Protein AF-A0A357Y2K6-F1 (afdb_monomer_lite)

Sequence (60 aa):
MEKIYTEDIETLEDLLDIPISTPKDSKNYRIRDVIAYCEAKGISTEDITDEELKKFEIAS

pLDDT: mean 76.76, std 14.17, range [49.91, 94.62]

Secondary structure (DSSP, 8-state):
-----GGG--STTTTTSS-----TT--EE-HHHHHHHHHHHT--TTS--HHHHGGGEE--

Foldseek 3Di:
DDDDDPVNCPDPVVVVPPPPPCPPPPFDFPVVVLVVVCVVVVHDSVPDDPVRRVVRTDDD

Radius of gyration: 16.69 Å; chains: 1; bounding box: 42×31×33 Å

Structure (mmCIF, N/CA/C/O backbone):
data_AF-A0A357Y2K6-F1
#
_entry.id   AF-A0A357Y2K6-F1
#
loop_
_atom_site.group_PDB
_atom_site.id
_atom_site.type_symbol
_atom_site.label_atom_id
_atom_site.label_alt_id
_atom_site.label_comp_id
_atom_site.label_asym_id
_atom_site.label_entity_id
_atom_site.label_seq_id
_atom_site.pdbx_PDB_ins_code
_atom_site.Cartn_x
_atom_site.Cartn_y
_atom_site.Cartn_z
_atom_site.occupancy
_atom_site.B_iso_or_equiv
_atom_site.auth_seq_id
_atom_site.auth_comp_id
_atom_site.auth_asym_id
_atom_site.auth_atom_id
_atom_site.pdbx_PDB_model_num
ATOM 1 N N . MET A 1 1 ? 29.693 3.387 -8.643 1.00 49.91 1 MET A N 1
ATOM 2 C CA . MET A 1 1 ? 28.385 4.059 -8.755 1.00 49.91 1 MET A CA 1
ATOM 3 C C . MET A 1 1 ? 28.671 5.490 -9.140 1.00 49.91 1 MET A C 1
ATOM 5 O O . MET A 1 1 ? 29.139 6.242 -8.291 1.00 49.91 1 MET A O 1
ATOM 9 N N . GLU A 1 2 ? 28.513 5.819 -10.419 1.00 56.69 2 GLU A N 1
ATOM 10 C CA . GLU A 1 2 ? 28.472 7.218 -10.848 1.00 56.69 2 GLU A CA 1
ATOM 11 C C . GLU A 1 2 ? 27.237 7.876 -10.233 1.00 56.69 2 GLU A C 1
ATOM 13 O O . GLU A 1 2 ? 26.176 7.257 -10.138 1.00 56.69 2 GLU A O 1
ATOM 18 N N . LYS A 1 3 ? 27.412 9.091 -9.712 1.00 55.91 3 LYS A N 1
ATOM 19 C CA . LYS A 1 3 ? 26.315 9.888 -9.170 1.00 55.91 3 LYS A CA 1
ATOM 20 C C . LYS A 1 3 ? 25.742 10.685 -10.333 1.00 55.91 3 LYS A C 1
ATOM 22 O O . LYS A 1 3 ? 26.457 11.511 -10.884 1.00 55.91 3 LYS A O 1
ATOM 27 N N . ILE A 1 4 ? 24.500 10.402 -10.700 1.00 60.56 4 ILE A N 1
ATOM 28 C CA . ILE A 1 4 ? 23.758 11.164 -11.707 1.00 60.56 4 ILE A CA 1
ATOM 29 C C . ILE A 1 4 ? 23.118 12.344 -10.977 1.00 60.56 4 ILE A C 1
ATOM 31 O O . ILE A 1 4 ? 22.426 12.135 -9.974 1.00 60.56 4 ILE A O 1
ATOM 35 N N . TYR A 1 5 ? 23.392 13.568 -11.424 1.00 61.53 5 TYR A N 1
ATOM 36 C CA . TYR A 1 5 ? 22.800 14.771 -10.853 1.00 61.53 5 TYR A CA 1
ATOM 37 C C . TYR A 1 5 ? 21.550 15.146 -11.655 1.00 61.53 5 TYR A C 1
ATOM 39 O O . TYR A 1 5 ? 21.479 14.946 -12.861 1.00 61.53 5 TYR A O 1
ATOM 47 N N . THR A 1 6 ? 20.525 15.684 -10.990 1.00 61.59 6 THR A N 1
ATOM 48 C CA . THR A 1 6 ? 19.250 16.063 -11.637 1.00 61.59 6 THR A CA 1
ATOM 49 C C . THR A 1 6 ? 19.398 17.165 -12.686 1.00 61.59 6 THR A C 1
ATOM 51 O O . THR A 1 6 ? 18.501 17.369 -13.492 1.00 61.59 6 THR A O 1
ATOM 54 N N . GLU A 1 7 ? 20.519 17.878 -12.651 1.00 65.38 7 GLU A N 1
ATOM 55 C CA . GLU A 1 7 ? 20.934 18.895 -13.617 1.00 65.38 7 GLU A CA 1
ATOM 56 C C . GLU A 1 7 ? 21.494 18.307 -14.927 1.00 65.38 7 GLU A C 1
ATOM 58 O O . GLU A 1 7 ? 21.582 19.042 -15.903 1.00 65.38 7 GLU A O 1
ATOM 63 N N . ASP A 1 8 ? 21.770 16.997 -14.981 1.00 64.12 8 ASP A N 1
ATOM 64 C CA . ASP A 1 8 ? 22.220 16.277 -16.186 1.00 64.12 8 ASP A CA 1
ATOM 65 C C . ASP A 1 8 ? 21.061 15.617 -16.971 1.00 64.12 8 ASP A C 1
ATOM 67 O O . ASP A 1 8 ? 21.290 14.944 -17.973 1.00 64.12 8 ASP A O 1
ATOM 71 N N . ILE A 1 9 ? 19.812 15.758 -16.507 1.00 65.00 9 ILE A N 1
ATOM 72 C CA . ILE A 1 9 ? 18.621 15.166 -17.137 1.00 65.00 9 ILE A CA 1
ATOM 73 C C . ILE A 1 9 ? 17.940 16.253 -17.970 1.00 65.00 9 ILE A C 1
ATOM 75 O O . ILE A 1 9 ? 17.121 17.020 -17.461 1.00 65.00 9 ILE A O 1
ATOM 79 N N . GLU A 1 10 ? 18.297 16.341 -19.248 1.00 71.19 10 GLU A N 1
ATOM 80 C CA . GLU A 1 10 ? 17.765 17.367 -20.152 1.00 71.19 10 GLU A CA 1
ATOM 81 C C . GLU A 1 10 ? 16.500 16.897 -20.883 1.00 71.19 10 GLU A C 1
ATOM 83 O O . GLU A 1 10 ? 15.640 17.709 -21.240 1.00 71.19 10 GLU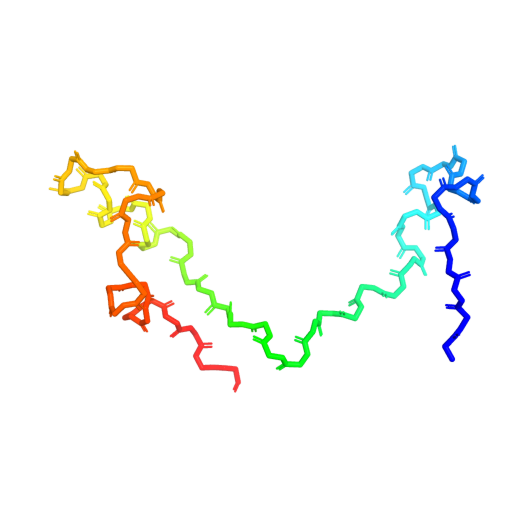 A O 1
ATOM 88 N N . THR A 1 11 ? 16.350 15.585 -21.081 1.00 71.81 11 THR A N 1
ATOM 89 C CA . THR A 1 11 ? 15.262 14.991 -21.860 1.00 71.81 11 THR A CA 1
ATOM 90 C C . THR A 1 11 ? 14.584 13.819 -21.144 1.00 71.81 11 THR A C 1
ATOM 92 O O . THR A 1 11 ? 15.109 13.212 -20.213 1.00 71.81 11 THR A O 1
ATOM 95 N N . LEU A 1 12 ? 13.369 13.475 -21.591 1.00 70.50 12 LEU A N 1
ATOM 96 C CA . LEU A 1 12 ? 12.651 12.289 -21.102 1.00 70.50 12 LEU A CA 1
ATOM 97 C C . LEU A 1 12 ? 13.354 10.974 -21.480 1.00 70.50 12 LEU A C 1
ATOM 99 O O . LEU A 1 12 ? 13.108 9.959 -20.832 1.00 70.50 12 LEU A O 1
ATOM 103 N N . GLU A 1 13 ? 14.193 10.981 -22.517 1.00 71.06 13 GLU A N 1
ATOM 104 C CA . GLU A 1 13 ? 14.979 9.820 -22.945 1.00 71.06 13 GLU A CA 1
ATOM 105 C C . GLU A 1 13 ? 16.114 9.546 -21.950 1.00 71.06 13 GLU A C 1
ATOM 107 O O . GLU A 1 13 ? 16.311 8.394 -21.568 1.00 71.06 13 GLU A O 1
ATOM 112 N N . ASP A 1 14 ? 16.731 10.597 -21.397 1.00 66.38 14 ASP A N 1
ATOM 113 C CA . ASP A 1 14 ? 17.772 10.476 -20.366 1.00 66.38 14 ASP A CA 1
ATOM 114 C C . ASP A 1 14 ? 17.258 9.782 -19.095 1.00 66.38 14 ASP A C 1
ATOM 116 O O . ASP A 1 14 ? 18.004 9.075 -18.424 1.00 66.38 14 ASP A O 1
ATOM 120 N N . LEU A 1 15 ? 15.963 9.915 -18.775 1.00 66.38 15 LEU A N 1
ATOM 121 C CA . LEU A 1 15 ? 15.334 9.223 -17.642 1.00 66.38 15 LEU A CA 1
ATOM 122 C C . LEU A 1 15 ? 15.226 7.704 -17.835 1.00 66.38 15 LEU A C 1
ATOM 124 O O . LEU A 1 15 ? 15.173 6.975 -16.844 1.00 66.38 15 LEU A O 1
ATOM 128 N N . LEU A 1 16 ? 15.153 7.226 -19.081 1.00 66.50 16 LEU A N 1
ATOM 129 C CA . LEU A 1 16 ? 15.037 5.796 -19.390 1.00 66.50 16 LEU A CA 1
ATOM 130 C C . LEU A 1 16 ? 16.380 5.069 -19.254 1.00 66.50 16 LEU A C 1
ATOM 132 O O . LEU A 1 16 ? 16.389 3.871 -18.970 1.00 66.50 16 LEU A O 1
ATOM 136 N N . ASP A 1 17 ? 17.487 5.796 -19.409 1.00 64.88 17 ASP A N 1
ATOM 137 C CA . ASP A 1 17 ? 18.850 5.272 -19.288 1.00 64.88 17 ASP A CA 1
ATOM 138 C C . ASP A 1 17 ? 19.395 5.315 -17.852 1.00 64.88 17 ASP A C 1
ATOM 140 O O . ASP A 1 17 ? 20.448 4.738 -17.564 1.00 64.88 17 ASP A O 1
ATOM 144 N N . ILE A 1 18 ? 18.670 5.931 -16.912 1.00 68.50 18 ILE A N 1
ATOM 145 C CA . ILE A 1 18 ? 19.023 5.871 -15.493 1.00 68.50 18 ILE A CA 1
ATOM 146 C C . ILE A 1 18 ? 18.743 4.450 -14.999 1.00 68.50 18 ILE A C 1
ATOM 148 O O . ILE A 1 18 ? 17.583 4.027 -14.968 1.00 68.50 18 ILE A O 1
ATOM 152 N N . PRO A 1 19 ? 19.760 3.700 -14.535 1.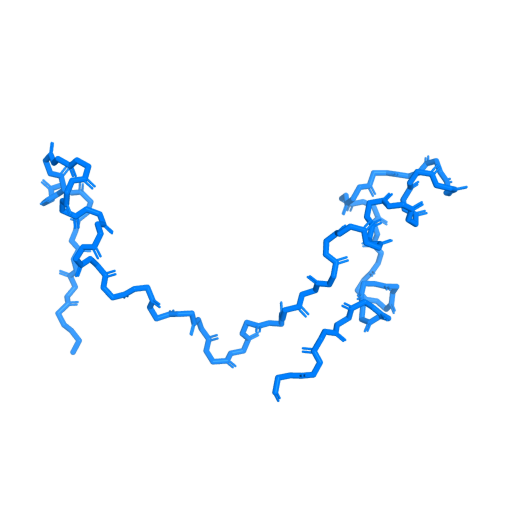00 57.53 19 PRO A N 1
ATOM 153 C CA . PRO A 1 19 ? 19.515 2.432 -13.878 1.00 57.53 19 PRO A CA 1
ATOM 154 C C . PRO A 1 19 ? 18.747 2.712 -12.585 1.00 57.53 19 PRO A C 1
ATOM 156 O O . PRO A 1 19 ? 19.328 3.087 -11.563 1.00 57.53 19 PRO A O 1
ATOM 159 N N . ILE A 1 20 ? 17.426 2.517 -12.624 1.00 61.66 20 ILE A N 1
ATOM 160 C CA . ILE A 1 20 ? 16.577 2.502 -11.436 1.00 61.66 20 ILE A CA 1
ATOM 161 C C . ILE A 1 20 ? 16.953 1.236 -10.675 1.00 61.66 20 ILE A C 1
ATOM 163 O O . ILE A 1 20 ? 16.350 0.174 -10.815 1.00 61.66 20 ILE A O 1
ATOM 167 N N . SER A 1 21 ? 18.014 1.334 -9.879 1.00 54.94 21 SER A N 1
ATOM 168 C CA . SER A 1 21 ? 18.305 0.349 -8.857 1.00 54.94 21 SER A CA 1
ATOM 169 C C . SER A 1 21 ? 17.196 0.482 -7.828 1.00 54.94 21 SER A C 1
ATOM 171 O O . SER A 1 21 ? 17.319 1.265 -6.888 1.00 54.94 21 SER A O 1
ATOM 173 N N . THR A 1 22 ? 16.106 -0.269 -8.005 1.00 58.47 22 THR A N 1
ATOM 174 C CA . THR A 1 22 ? 15.151 -0.501 -6.923 1.00 58.47 22 THR A CA 1
ATOM 175 C C . THR A 1 22 ? 15.975 -0.917 -5.708 1.00 58.47 22 THR A C 1
ATOM 177 O O . THR A 1 22 ? 16.732 -1.892 -5.815 1.00 58.47 22 THR A O 1
ATOM 180 N N . PRO A 1 23 ? 15.926 -0.167 -4.591 1.00 60.69 23 PRO A N 1
ATOM 181 C CA . PRO A 1 23 ? 16.607 -0.555 -3.364 1.00 60.69 23 PRO A CA 1
ATOM 182 C C . PRO A 1 23 ? 16.364 -2.043 -3.102 1.00 60.69 23 PRO A C 1
ATOM 184 O O . PRO A 1 23 ? 15.237 -2.502 -3.278 1.00 60.69 23 PRO A O 1
ATOM 187 N N . LYS A 1 24 ? 17.391 -2.809 -2.716 1.00 57.88 24 LYS A N 1
ATOM 188 C CA . LYS A 1 24 ? 17.244 -4.258 -2.457 1.00 57.88 24 LYS A CA 1
ATOM 189 C C . LYS A 1 24 ? 16.155 -4.577 -1.426 1.00 57.88 24 LYS A C 1
ATOM 191 O O . LYS A 1 24 ? 15.619 -5.676 -1.442 1.00 57.88 24 LYS A O 1
ATOM 196 N N . ASP A 1 25 ? 15.811 -3.601 -0.593 1.00 59.56 25 ASP A N 1
ATOM 197 C CA . ASP A 1 25 ? 14.763 -3.673 0.422 1.00 59.56 25 ASP A CA 1
ATOM 198 C C . ASP A 1 25 ? 13.419 -3.081 -0.0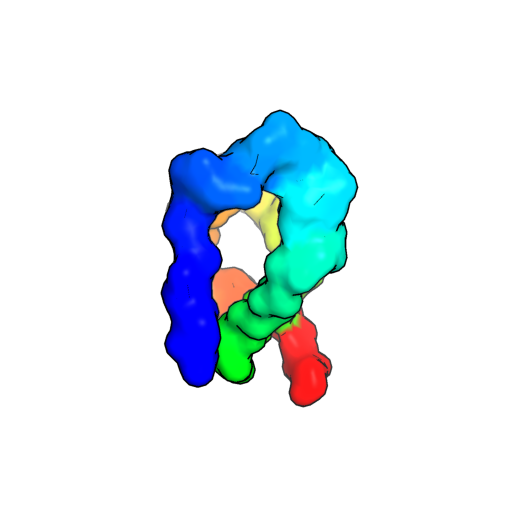45 1.00 59.56 25 ASP A C 1
ATOM 200 O O . ASP A 1 25 ? 12.543 -2.799 0.774 1.00 59.56 25 ASP A O 1
ATOM 204 N N . SER A 1 26 ? 13.242 -2.858 -1.353 1.00 61.31 26 SER A N 1
ATOM 205 C CA . SER A 1 26 ? 11.972 -2.390 -1.915 1.00 61.31 26 SER A CA 1
ATOM 206 C C . SER A 1 26 ? 10.933 -3.488 -1.764 1.00 61.31 26 SER A C 1
ATOM 208 O O . SER A 1 26 ? 10.877 -4.439 -2.543 1.00 61.31 26 SER A O 1
ATOM 210 N N . LYS A 1 27 ? 10.108 -3.351 -0.732 1.00 69.06 27 LYS A N 1
ATOM 211 C CA . LYS A 1 27 ? 8.931 -4.184 -0.529 1.00 69.06 27 LYS A CA 1
ATOM 212 C C . LYS A 1 27 ? 7.941 -3.871 -1.639 1.00 69.06 27 LYS A C 1
ATOM 214 O O . LYS A 1 27 ? 7.441 -2.753 -1.747 1.00 69.06 27 LYS A O 1
ATOM 219 N N . ASN A 1 28 ? 7.683 -4.859 -2.481 1.00 79.75 28 ASN A N 1
ATOM 220 C CA . ASN A 1 28 ? 6.644 -4.755 -3.487 1.00 79.75 28 ASN A CA 1
ATOM 221 C C . ASN A 1 28 ? 5.304 -5.009 -2.807 1.00 79.75 28 ASN A C 1
ATOM 223 O O . ASN A 1 28 ? 5.164 -5.990 -2.086 1.00 79.75 28 ASN A O 1
ATOM 227 N N . TYR A 1 29 ? 4.312 -4.157 -3.038 1.00 83.06 29 TYR A N 1
ATOM 228 C CA . TYR A 1 29 ? 2.962 -4.357 -2.515 1.00 83.06 29 TYR A CA 1
ATOM 229 C C . TYR A 1 29 ? 1.971 -4.491 -3.663 1.00 83.06 29 TYR A C 1
ATOM 231 O O . TYR A 1 29 ? 2.115 -3.862 -4.715 1.00 83.06 29 TYR A O 1
ATOM 239 N N . ARG A 1 30 ? 0.912 -5.274 -3.456 1.00 84.50 30 ARG A N 1
ATOM 240 C CA . ARG A 1 30 ? -0.235 -5.292 -4.367 1.00 84.50 30 ARG A CA 1
ATOM 241 C C . ARG A 1 30 ? -1.057 -4.022 -4.180 1.00 84.50 30 ARG A C 1
ATOM 243 O O . ARG A 1 30 ? -2.043 -4.020 -3.454 1.00 84.50 30 ARG A O 1
ATOM 250 N N . ILE A 1 31 ? -0.665 -2.947 -4.866 1.00 86.75 31 ILE A N 1
ATOM 251 C CA . ILE A 1 31 ? -1.288 -1.616 -4.740 1.00 86.75 31 ILE A CA 1
ATOM 252 C C . ILE A 1 31 ? -2.816 -1.675 -4.906 1.00 86.75 31 ILE A C 1
ATOM 254 O O . ILE A 1 31 ? -3.536 -1.038 -4.146 1.00 86.75 31 ILE A O 1
ATOM 258 N N . ARG A 1 32 ? -3.330 -2.484 -5.843 1.00 87.94 32 ARG A N 1
ATOM 259 C CA . ARG A 1 32 ? -4.785 -2.653 -6.030 1.00 87.94 32 ARG A CA 1
ATOM 260 C C . ARG A 1 32 ? -5.487 -3.189 -4.781 1.00 87.94 32 ARG A C 1
ATOM 262 O O . ARG A 1 32 ? -6.555 -2.694 -4.436 1.00 87.94 32 ARG A O 1
ATOM 269 N N . ASP A 1 33 ? -4.880 -4.160 -4.108 1.00 90.50 33 ASP A N 1
ATOM 270 C CA . ASP A 1 33 ? -5.455 -4.783 -2.915 1.00 90.50 33 ASP A CA 1
ATOM 271 C C . ASP A 1 33 ? -5.381 -3.823 -1.715 1.00 90.50 33 ASP A C 1
ATOM 273 O O . ASP A 1 33 ? -6.323 -3.748 -0.929 1.00 90.50 33 ASP A O 1
ATOM 277 N N . VAL A 1 34 ? -4.306 -3.027 -1.623 1.00 90.50 34 VAL A N 1
ATOM 278 C CA . VAL A 1 34 ? -4.159 -1.958 -0.618 1.00 90.50 34 VAL A CA 1
ATOM 279 C C . VAL A 1 34 ? -5.242 -0.892 -0.791 1.00 90.50 34 VAL A C 1
ATOM 281 O O . VAL A 1 34 ? -5.890 -0.521 0.186 1.00 90.50 34 VAL A O 1
ATOM 284 N N . ILE A 1 35 ? -5.480 -0.424 -2.021 1.00 90.88 35 ILE A N 1
ATOM 285 C CA . ILE A 1 35 ? -6.512 0.585 -2.309 1.00 90.88 35 ILE A CA 1
ATOM 286 C C . ILE A 1 35 ? -7.897 0.046 -1.942 1.00 90.88 35 ILE A C 1
ATOM 288 O O . ILE A 1 35 ? -8.613 0.687 -1.177 1.00 90.88 35 ILE A O 1
ATOM 292 N N . ALA A 1 36 ? -8.246 -1.160 -2.402 1.00 93.12 36 ALA A N 1
ATOM 293 C CA . ALA A 1 36 ? -9.538 -1.774 -2.098 1.00 93.12 36 ALA A CA 1
ATOM 294 C C . ALA A 1 36 ? -9.751 -1.969 -0.585 1.00 93.12 36 ALA A C 1
ATOM 296 O O . ALA A 1 36 ? -10.858 -1.795 -0.076 1.00 93.12 36 ALA A O 1
ATOM 297 N N . TYR A 1 37 ? -8.687 -2.302 0.152 1.00 93.69 37 TYR A N 1
ATOM 298 C CA . TYR A 1 37 ? -8.726 -2.403 1.607 1.00 93.69 37 TYR A CA 1
ATOM 299 C C . TYR A 1 37 ? -9.004 -1.059 2.286 1.00 93.69 37 TYR A C 1
ATOM 301 O O . TYR A 1 37 ? -9.841 -0.988 3.189 1.00 93.69 37 TYR A O 1
ATOM 309 N N . CYS A 1 38 ? -8.325 0.001 1.844 1.00 93.50 38 CYS A N 1
ATOM 310 C CA . CYS A 1 38 ? -8.503 1.348 2.379 1.00 93.50 38 CYS A CA 1
ATOM 311 C C . CYS A 1 38 ? -9.920 1.873 2.098 1.00 93.50 38 CYS A C 1
ATOM 313 O O . CYS A 1 38 ? -10.585 2.358 3.012 1.00 93.50 38 CYS A O 1
ATOM 315 N N . GLU A 1 39 ? -10.433 1.666 0.881 1.00 93.50 39 GLU A N 1
ATOM 316 C CA . GLU A 1 39 ? -11.808 2.014 0.501 1.00 93.50 39 GLU A CA 1
ATOM 317 C C . GLU A 1 39 ? -12.848 1.269 1.346 1.00 93.50 39 GLU A C 1
ATOM 319 O O . GLU A 1 39 ? -13.780 1.883 1.865 1.00 93.50 39 GLU A O 1
ATOM 324 N N . ALA A 1 40 ? -12.669 -0.040 1.554 1.00 94.62 40 ALA A N 1
ATOM 325 C CA . ALA A 1 40 ? -13.579 -0.846 2.368 1.00 94.62 40 ALA A CA 1
ATOM 326 C C . ALA A 1 40 ? -13.606 -0.415 3.845 1.00 94.62 40 ALA A C 1
ATOM 328 O O . ALA A 1 40 ? -14.616 -0.594 4.527 1.00 94.62 40 ALA A O 1
ATOM 329 N N . LYS A 1 41 ? -12.501 0.149 4.344 1.00 93.00 41 LYS A N 1
ATOM 330 C CA . LYS A 1 41 ? -12.383 0.679 5.706 1.00 93.00 41 LYS A CA 1
ATOM 331 C C . LYS A 1 41 ? -12.735 2.160 5.836 1.00 93.00 41 LYS A C 1
ATOM 333 O O . LYS A 1 41 ? -12.874 2.631 6.963 1.00 93.00 41 LYS A O 1
ATOM 338 N N . GLY A 1 42 ? -12.879 2.880 4.725 1.00 94.44 42 GLY A N 1
ATOM 339 C CA . GLY A 1 42 ? -13.072 4.329 4.727 1.00 94.44 42 GLY A CA 1
ATOM 340 C C . GLY A 1 42 ? -11.864 5.099 5.270 1.00 94.44 42 GLY A C 1
ATOM 341 O O . GLY A 1 42 ? -12.052 6.122 5.922 1.00 94.44 42 GLY A O 1
ATOM 342 N N . ILE A 1 43 ? -10.647 4.594 5.041 1.00 94.25 43 ILE A N 1
ATOM 343 C CA . ILE A 1 43 ? -9.384 5.228 5.459 1.00 94.25 43 ILE A CA 1
ATOM 344 C C . ILE A 1 43 ? -8.553 5.642 4.240 1.00 94.25 43 ILE A C 1
ATOM 346 O O . ILE A 1 43 ? -8.736 5.089 3.154 1.00 94.25 43 ILE A O 1
ATOM 350 N N . SER A 1 44 ? -7.630 6.593 4.409 1.00 90.88 44 SER A N 1
ATOM 351 C CA . SER A 1 44 ? -6.645 6.914 3.372 1.00 90.88 44 SER A CA 1
ATOM 352 C C . SER A 1 44 ? -5.537 5.860 3.334 1.00 90.88 44 SER A C 1
ATOM 354 O O . SER A 1 44 ? -5.242 5.203 4.334 1.00 90.88 44 SER A O 1
ATOM 356 N N . THR A 1 45 ? -4.849 5.743 2.198 1.00 85.00 45 THR A N 1
ATOM 357 C CA . THR A 1 45 ? -3.614 4.948 2.093 1.00 85.00 45 THR A CA 1
ATOM 358 C C . THR A 1 45 ? -2.482 5.493 2.965 1.00 85.00 45 THR A C 1
ATOM 360 O O . THR A 1 45 ? -1.497 4.798 3.171 1.00 85.00 45 THR A O 1
ATOM 363 N N . GLU A 1 46 ? -2.602 6.724 3.464 1.00 88.56 46 GLU A N 1
ATOM 364 C CA . GLU A 1 46 ? -1.667 7.329 4.425 1.00 88.56 46 GLU A CA 1
ATOM 365 C C . GLU A 1 46 ? -1.944 6.892 5.873 1.00 88.56 46 GLU A C 1
ATOM 367 O O . GLU A 1 46 ? -1.046 6.938 6.709 1.00 88.56 46 GLU A O 1
ATOM 372 N N . ASP A 1 47 ? -3.168 6.439 6.161 1.00 92.69 47 ASP A N 1
ATOM 373 C CA . ASP A 1 47 ? -3.602 6.016 7.498 1.00 92.69 47 ASP A CA 1
ATOM 374 C C . ASP A 1 47 ? -3.411 4.508 7.730 1.00 92.69 47 ASP A C 1
ATOM 376 O O . ASP A 1 47 ? -3.649 4.003 8.831 1.00 92.69 47 ASP A O 1
ATOM 380 N N . ILE A 1 48 ? -3.020 3.761 6.691 1.00 92.31 48 ILE A N 1
ATOM 381 C CA . ILE A 1 48 ? -2.776 2.324 6.798 1.00 92.31 48 ILE A CA 1
ATOM 382 C C . ILE A 1 48 ? -1.531 2.063 7.650 1.00 92.31 48 ILE A C 1
ATOM 384 O O . ILE A 1 48 ? -0.484 2.685 7.478 1.00 92.31 48 ILE A O 1
ATOM 388 N N . THR A 1 49 ? -1.626 1.106 8.568 1.00 92.12 49 THR A N 1
ATOM 389 C CA . THR A 1 49 ? -0.483 0.727 9.405 1.00 92.12 49 THR A CA 1
ATOM 390 C C . THR A 1 49 ? 0.480 -0.203 8.665 1.00 92.12 49 THR A C 1
ATOM 392 O O . THR A 1 49 ? 0.067 -0.993 7.813 1.00 92.12 49 THR A O 1
ATOM 395 N N . ASP A 1 50 ? 1.760 -0.203 9.049 1.00 88.88 50 ASP A N 1
ATOM 396 C CA . ASP A 1 50 ? 2.767 -1.117 8.484 1.00 88.88 50 ASP A CA 1
ATOM 397 C C . ASP A 1 50 ? 2.379 -2.601 8.630 1.00 88.88 50 ASP A C 1
ATOM 399 O O . ASP A 1 50 ? 2.694 -3.427 7.773 1.00 88.88 50 ASP A O 1
ATOM 403 N N . GLU A 1 51 ? 1.686 -2.968 9.713 1.00 90.56 51 GLU A N 1
ATOM 404 C CA . GLU A 1 51 ? 1.202 -4.337 9.934 1.00 90.56 51 GLU A CA 1
ATOM 405 C C . GLU A 1 51 ? 0.078 -4.731 8.970 1.00 90.56 51 GLU A C 1
ATOM 407 O O . GLU A 1 51 ? -0.008 -5.884 8.541 1.00 90.56 51 GLU A O 1
ATOM 412 N N . GLU A 1 52 ? -0.792 -3.786 8.616 1.00 90.62 52 GLU A N 1
ATOM 413 C CA . GLU A 1 52 ? -1.830 -3.992 7.611 1.00 90.62 52 GLU A CA 1
ATOM 414 C C . GLU A 1 52 ? -1.234 -4.010 6.208 1.00 90.62 52 GLU A C 1
ATOM 416 O O . GLU A 1 52 ? -1.568 -4.899 5.426 1.00 90.62 52 G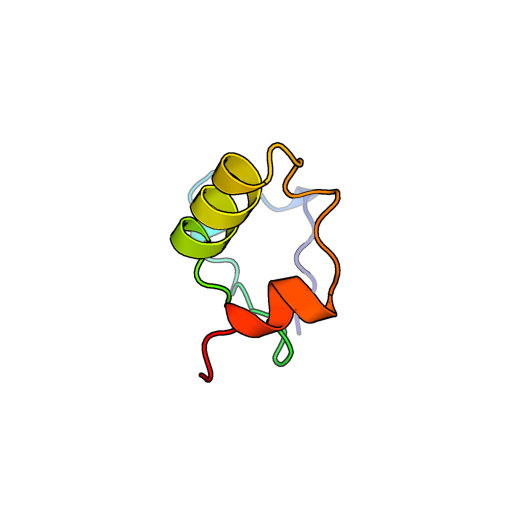LU A O 1
ATOM 421 N N . LEU A 1 53 ? -0.29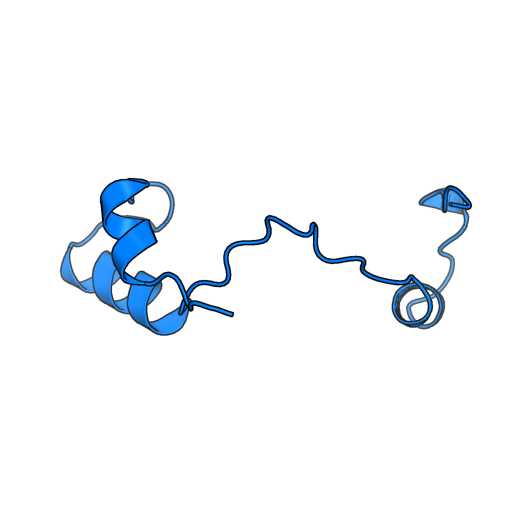8 -3.104 5.922 1.00 89.38 53 LEU A N 1
ATOM 422 C CA . LEU A 1 53 ? 0.381 -3.007 4.635 1.00 89.38 53 LEU A CA 1
ATOM 423 C C . LEU A 1 53 ? 1.182 -4.280 4.310 1.00 89.38 53 LEU A C 1
ATOM 425 O O . LEU A 1 53 ? 1.128 -4.775 3.182 1.00 89.38 53 LEU A O 1
ATOM 429 N N . LYS A 1 54 ? 1.834 -4.889 5.312 1.00 88.44 54 LYS A N 1
ATOM 430 C CA . LYS A 1 54 ? 2.549 -6.176 5.185 1.00 88.44 54 LYS A CA 1
ATOM 431 C C . LYS A 1 54 ? 1.688 -7.323 4.653 1.00 88.44 54 LYS A C 1
ATOM 433 O O . LYS A 1 54 ? 2.223 -8.242 4.041 1.00 88.44 54 LYS A O 1
ATOM 438 N N . LYS A 1 55 ? 0.364 -7.293 4.842 1.00 88.81 55 LYS A N 1
ATOM 439 C CA . LYS A 1 55 ? -0.544 -8.337 4.320 1.00 88.81 55 LYS A CA 1
ATOM 440 C C . LYS A 1 55 ? -0.602 -8.352 2.792 1.00 88.81 55 LYS A C 1
ATOM 442 O O . LYS A 1 55 ? -0.988 -9.360 2.209 1.00 88.81 55 LYS A O 1
ATOM 447 N N . PHE A 1 56 ? -0.224 -7.241 2.165 1.00 88.94 56 PHE A N 1
ATOM 448 C CA . PHE A 1 56 ? -0.230 -7.049 0.718 1.00 88.94 56 PHE A CA 1
ATOM 449 C C . PHE A 1 56 ? 1.174 -7.130 0.109 1.00 88.94 56 PHE A C 1
ATOM 451 O O . PHE A 1 56 ? 1.326 -6.898 -1.092 1.00 88.94 56 PHE A O 1
ATOM 458 N N . GLU A 1 57 ? 2.192 -7.431 0.922 1.00 87.56 57 GLU A N 1
ATOM 459 C CA . GLU A 1 57 ? 3.579 -7.566 0.486 1.00 87.56 57 GLU A CA 1
ATOM 460 C C . GLU A 1 57 ? 3.718 -8.775 -0.454 1.00 87.56 57 GLU A C 1
ATOM 462 O O . GLU A 1 57 ? 3.294 -9.893 -0.158 1.00 87.56 57 GLU A O 1
ATOM 467 N N . ILE A 1 58 ? 4.291 -8.535 -1.627 1.00 82.44 58 ILE A N 1
ATOM 468 C CA . ILE A 1 58 ? 4.617 -9.538 -2.629 1.00 82.44 58 ILE A CA 1
ATOM 469 C C . ILE A 1 58 ? 6.016 -10.038 -2.290 1.00 82.44 58 ILE A C 1
ATOM 471 O O . ILE A 1 58 ? 6.999 -9.323 -2.495 1.00 82.44 58 ILE A O 1
ATOM 475 N N . ALA A 1 59 ? 6.107 -11.270 -1.787 1.00 67.50 59 ALA A N 1
ATOM 476 C CA . ALA A 1 59 ? 7.386 -11.961 -1.695 1.00 67.50 59 ALA A CA 1
ATOM 477 C C . ALA A 1 59 ? 7.983 -12.055 -3.110 1.00 67.50 59 ALA A C 1
ATOM 47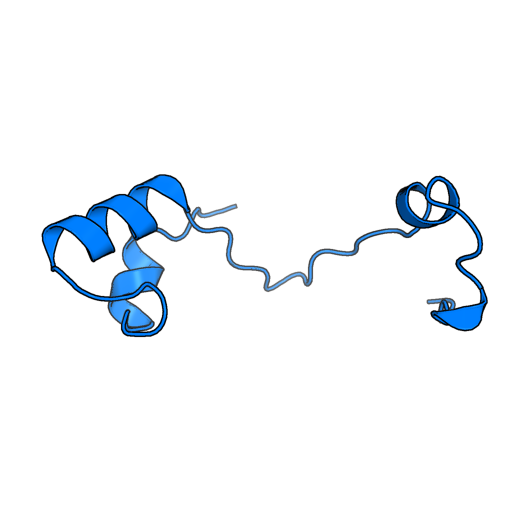9 O O . ALA A 1 59 ? 7.375 -12.662 -3.994 1.00 67.50 59 ALA A O 1
ATOM 480 N N . SER A 1 60 ? 9.107 -11.366 -3.324 1.00 58.16 60 SER A N 1
ATOM 481 C CA . SER A 1 60 ? 9.902 -11.449 -4.557 1.00 58.16 60 SER A CA 1
ATOM 482 C C . SER A 1 60 ? 10.853 -12.636 -4.505 1.00 58.16 60 SER A C 1
ATOM 484 O O . SER A 1 60 ? 11.305 -12.970 -3.386 1.00 58.16 60 SER A O 1
#